Protein AF-A0A183J4U6-F1 (afdb_monomer)

Organism: NCBI:txid241478

Radius of gyration: 19.37 Å; Cα contacts (8 Å, |Δi|>4): 25; chains: 1; bounding box: 50×22×47 Å

Foldseek 3Di:
DDQDDQDPVCVVVVDPVNVVSVVVVVVVVVVVLVVVVVVLVVLVVVLVVCVVVVNNVVSCVVNVVVCVVPVVVPPPPPPDPPDDDDDD

Secondary structure (DSSP, 8-state):
--PPPPPHHHHHTT-HHHHHHHHHHHHHHHHHHHHHHHHHHHHHHHHHHHHHTT-HHHHHHHHHHHHHHHGGGT--------------

pLDDT: mean 75.84, std 17.73, range [34.34, 93.0]

Structure (mmCIF, N/CA/C/O backbone):
data_AF-A0A183J4U6-F1
#
_entry.id   AF-A0A183J4U6-F1
#
loop_
_atom_site.group_PDB
_atom_site.id
_atom_site.type_symbol
_atom_site.label_atom_id
_atom_site.label_alt_id
_atom_site.label_comp_id
_atom_site.label_asym_id
_atom_site.label_entity_id
_atom_site.label_seq_id
_atom_site.pdbx_PDB_ins_code
_atom_site.Cartn_x
_atom_site.Cartn_y
_atom_site.Cartn_z
_atom_site.occupancy
_atom_site.B_iso_or_equiv
_atom_site.auth_seq_id
_atom_site.auth_comp_id
_atom_site.auth_asym_id
_atom_site.auth_atom_id
_atom_site.pdbx_PDB_model_num
ATOM 1 N N . MET A 1 1 ? -3.572 9.570 -9.796 1.00 54.41 1 MET A N 1
ATOM 2 C CA . MET A 1 1 ? -2.449 9.382 -10.740 1.00 54.41 1 MET A CA 1
ATOM 3 C C . MET A 1 1 ? -2.847 8.285 -11.707 1.00 54.41 1 MET A C 1
ATOM 5 O O . MET A 1 1 ? -3.489 7.339 -11.268 1.00 54.41 1 MET A O 1
ATOM 9 N N . VAL A 1 2 ? -2.540 8.441 -12.992 1.00 79.69 2 VAL A N 1
ATOM 10 C CA . VAL A 1 2 ? -2.742 7.395 -14.004 1.00 79.69 2 VAL A CA 1
ATOM 11 C C . VAL A 1 2 ? -1.375 6.766 -14.243 1.00 79.69 2 VAL A C 1
ATOM 13 O O . VAL A 1 2 ? -0.462 7.468 -14.668 1.00 79.69 2 VAL A O 1
ATOM 16 N N . LEU A 1 3 ? -1.225 5.488 -13.897 1.00 86.94 3 LEU A N 1
ATOM 17 C CA . LEU A 1 3 ? 0.022 4.750 -14.098 1.00 86.94 3 LEU A CA 1
ATOM 18 C C . LEU A 1 3 ? 0.184 4.423 -15.584 1.00 86.94 3 LEU A C 1
ATOM 20 O O . LEU A 1 3 ? -0.798 4.090 -16.254 1.00 86.94 3 LEU A O 1
ATOM 24 N N . ARG A 1 4 ? 1.410 4.511 -16.110 1.00 88.25 4 ARG A N 1
ATOM 25 C CA . ARG A 1 4 ? 1.671 4.113 -17.498 1.00 88.25 4 ARG A CA 1
ATOM 26 C C . ARG A 1 4 ? 1.631 2.588 -17.625 1.00 88.25 4 ARG A C 1
ATOM 28 O O . ARG A 1 4 ? 2.052 1.900 -16.691 1.00 88.25 4 ARG A O 1
ATOM 35 N N . PRO A 1 5 ? 1.158 2.051 -18.760 1.00 89.69 5 PRO A N 1
ATOM 36 C CA . PRO A 1 5 ? 1.139 0.611 -18.986 1.00 89.69 5 PRO A CA 1
ATOM 37 C C . PRO A 1 5 ? 2.550 0.017 -18.887 1.00 89.69 5 PRO A C 1
ATOM 39 O O . PRO A 1 5 ? 3.540 0.677 -19.206 1.00 89.69 5 PRO A O 1
ATOM 42 N N . LEU A 1 6 ? 2.627 -1.217 -18.394 1.00 90.56 6 LEU A N 1
ATOM 43 C CA . LEU A 1 6 ? 3.849 -2.015 -18.382 1.00 90.56 6 LEU A CA 1
ATOM 44 C C . LEU A 1 6 ? 3.820 -2.930 -19.605 1.00 90.56 6 LEU A C 1
ATOM 46 O O . LEU A 1 6 ? 2.940 -3.782 -19.712 1.00 90.56 6 LEU A O 1
ATOM 50 N N . GLU A 1 7 ? 4.776 -2.754 -20.511 1.00 89.00 7 GLU A N 1
ATOM 51 C CA . GLU A 1 7 ? 4.891 -3.562 -21.724 1.00 89.00 7 GLU A CA 1
ATOM 52 C C . GLU A 1 7 ? 5.866 -4.726 -21.506 1.00 89.00 7 GLU A C 1
ATOM 54 O O . GLU A 1 7 ? 6.968 -4.553 -20.981 1.00 89.00 7 GLU A O 1
ATOM 59 N N . PHE A 1 8 ? 5.492 -5.930 -21.947 1.00 86.00 8 PHE A N 1
ATOM 60 C CA . PHE A 1 8 ? 6.338 -7.121 -21.787 1.00 86.00 8 PHE A CA 1
ATOM 61 C C . PHE A 1 8 ? 7.655 -7.035 -22.571 1.00 86.00 8 PHE A C 1
ATOM 63 O O . PHE A 1 8 ? 8.666 -7.586 -22.138 1.00 86.00 8 PHE A O 1
ATOM 70 N N . ALA A 1 9 ? 7.662 -6.329 -23.706 1.00 87.81 9 ALA A N 1
ATOM 71 C CA . ALA A 1 9 ? 8.873 -6.107 -24.495 1.00 87.81 9 ALA A CA 1
ATOM 72 C C . ALA A 1 9 ? 9.921 -5.286 -23.721 1.00 87.81 9 ALA A C 1
ATOM 74 O O . ALA A 1 9 ? 11.106 -5.613 -23.748 1.00 87.81 9 ALA A O 1
ATOM 75 N N . ASP A 1 10 ? 9.477 -4.272 -22.974 1.00 84.12 10 ASP A N 1
ATOM 76 C CA . ASP A 1 10 ? 10.356 -3.410 -22.179 1.00 84.12 10 ASP A CA 1
ATOM 77 C C . ASP A 1 10 ? 10.864 -4.104 -20.909 1.00 84.12 10 ASP A C 1
ATOM 79 O O . ASP A 1 10 ? 11.955 -3.787 -20.431 1.00 84.12 10 ASP A O 1
ATOM 83 N N . CYS A 1 11 ? 10.103 -5.081 -20.403 1.00 86.19 11 CYS A N 1
ATOM 84 C CA . CYS A 1 11 ? 10.525 -5.969 -19.322 1.00 86.19 11 CYS A CA 1
ATOM 85 C C . CYS A 1 11 ? 11.723 -6.835 -19.742 1.00 86.19 11 CYS A C 1
ATOM 87 O O . CYS A 1 11 ? 12.710 -6.918 -19.018 1.00 86.19 11 CYS A O 1
ATOM 89 N N . LEU A 1 12 ? 11.678 -7.422 -20.945 1.00 88.31 12 LEU A N 1
ATOM 90 C CA . LEU A 1 12 ? 12.787 -8.219 -21.492 1.00 88.31 12 LEU A CA 1
ATOM 91 C C . LEU A 1 12 ? 14.074 -7.400 -21.662 1.00 88.31 12 LEU A C 1
ATOM 93 O O . LEU A 1 12 ? 15.167 -7.935 -21.499 1.00 88.31 12 LEU A O 1
ATOM 97 N N . ALA A 1 13 ? 13.945 -6.118 -22.002 1.00 90.19 13 ALA A N 1
ATOM 98 C CA . ALA A 1 13 ? 15.077 -5.219 -22.199 1.00 90.19 13 ALA A CA 1
ATOM 99 C C . ALA A 1 13 ? 15.640 -4.624 -20.891 1.00 90.19 13 ALA A C 1
ATOM 101 O O . ALA A 1 13 ? 16.674 -3.961 -20.945 1.00 90.19 13 ALA A O 1
ATOM 102 N N . ASP A 1 14 ? 14.955 -4.811 -19.754 1.00 89.56 14 ASP A N 1
ATOM 103 C CA . ASP A 1 14 ? 15.242 -4.191 -18.447 1.00 89.56 14 ASP A CA 1
ATOM 104 C C . ASP A 1 14 ? 15.664 -2.713 -18.547 1.00 89.56 14 ASP A C 1
ATOM 106 O O . ASP A 1 14 ? 16.684 -2.267 -18.010 1.00 89.56 14 ASP A O 1
ATOM 110 N N . SER A 1 15 ? 14.902 -1.922 -19.307 1.00 89.31 15 SER A N 1
ATOM 111 C CA . SER A 1 15 ? 15.278 -0.526 -19.522 1.00 89.31 15 SER A CA 1
ATOM 112 C C . SER A 1 15 ? 15.162 0.289 -18.218 1.00 89.31 15 SER A C 1
ATOM 114 O O . SER A 1 15 ? 14.243 0.074 -17.420 1.00 89.31 15 SER A O 1
ATOM 116 N N . PRO A 1 16 ? 16.021 1.305 -17.994 1.00 89.38 16 PRO A N 1
ATOM 117 C CA . PRO A 1 16 ? 15.912 2.168 -16.813 1.00 89.38 16 PRO A CA 1
ATOM 118 C C . PRO A 1 16 ? 14.537 2.842 -16.671 1.00 89.38 16 PRO A C 1
ATOM 120 O O . PRO A 1 16 ? 14.050 3.046 -15.561 1.00 89.38 16 PRO A O 1
ATOM 123 N N . TRP A 1 17 ? 13.892 3.151 -17.799 1.00 88.69 17 TRP A N 1
ATOM 124 C CA . TRP A 1 17 ? 12.551 3.732 -17.846 1.00 88.69 17 TRP A CA 1
ATOM 125 C C . TRP A 1 17 ? 11.466 2.742 -17.425 1.00 88.69 17 TRP A C 1
ATOM 127 O O . TRP A 1 17 ? 10.538 3.126 -16.712 1.00 88.69 17 TRP A O 1
ATOM 137 N N . PHE A 1 18 ? 11.599 1.476 -17.826 1.00 92.62 18 PHE A N 1
ATOM 138 C CA . PHE A 1 18 ? 10.709 0.406 -17.394 1.00 92.62 18 PHE A CA 1
ATOM 139 C C . PHE A 1 18 ? 10.798 0.198 -15.883 1.00 92.62 18 PHE A C 1
ATOM 141 O O . PHE A 1 18 ? 9.766 0.196 -15.218 1.00 92.62 18 PHE A O 1
ATOM 148 N N . ARG A 1 19 ? 12.014 0.142 -15.320 1.00 91.75 19 ARG A N 1
ATOM 149 C CA . ARG A 1 19 ? 12.208 0.016 -13.865 1.00 91.75 19 ARG A CA 1
ATOM 150 C C . ARG A 1 19 ? 11.604 1.180 -13.087 1.00 91.75 19 ARG A C 1
ATOM 152 O O . ARG A 1 19 ? 10.957 0.960 -12.069 1.00 91.75 19 ARG A O 1
ATOM 159 N N . ALA A 1 20 ? 11.758 2.410 -13.580 1.00 91.50 20 ALA A N 1
ATOM 160 C CA . ALA A 1 20 ? 11.125 3.573 -12.964 1.00 91.50 20 ALA A CA 1
ATOM 161 C C . ALA A 1 20 ? 9.589 3.478 -12.994 1.00 91.50 20 ALA A C 1
ATOM 163 O O . ALA A 1 20 ? 8.935 3.791 -12.002 1.00 91.50 20 ALA A O 1
ATOM 164 N N . ASN A 1 21 ? 9.013 3.016 -14.110 1.00 91.38 21 ASN A N 1
ATOM 165 C CA . ASN A 1 21 ? 7.570 2.811 -14.224 1.00 91.38 21 ASN A CA 1
ATOM 166 C C . ASN A 1 21 ? 7.086 1.691 -13.289 1.00 91.38 21 ASN A C 1
ATOM 168 O O . ASN A 1 21 ? 6.123 1.881 -12.554 1.00 91.38 21 ASN A O 1
ATOM 172 N N . LEU A 1 22 ? 7.782 0.551 -13.258 1.00 92.31 22 LEU A N 1
ATOM 173 C CA . LEU A 1 22 ? 7.489 -0.572 -12.365 1.00 92.31 22 LEU A CA 1
ATOM 174 C C . LEU A 1 22 ? 7.510 -0.139 -10.891 1.00 92.31 22 LEU A C 1
ATOM 176 O O . LEU A 1 22 ? 6.571 -0.424 -10.151 1.00 92.31 22 LEU A O 1
ATOM 180 N N . HIS A 1 23 ? 8.512 0.645 -10.496 1.00 92.19 23 HIS A N 1
ATOM 181 C CA . HIS A 1 23 ? 8.611 1.187 -9.145 1.00 92.19 23 HIS A CA 1
ATOM 182 C C . HIS A 1 23 ? 7.441 2.119 -8.779 1.00 92.19 23 HIS A C 1
ATOM 184 O O . HIS A 1 23 ? 6.971 2.139 -7.638 1.00 92.19 23 HIS A O 1
ATOM 190 N N . GLU A 1 24 ? 6.917 2.883 -9.741 1.00 93.00 24 GLU A N 1
ATOM 191 C CA . GLU A 1 24 ? 5.729 3.712 -9.525 1.00 93.00 24 GLU A CA 1
ATOM 192 C C . GLU A 1 24 ? 4.481 2.853 -9.248 1.00 93.00 24 GLU A C 1
ATOM 194 O O . GLU A 1 24 ? 3.686 3.182 -8.358 1.00 93.00 24 GLU A O 1
ATOM 199 N N . HIS A 1 25 ? 4.337 1.725 -9.954 1.00 92.56 25 HIS A N 1
ATOM 200 C CA . HIS A 1 25 ? 3.281 0.738 -9.698 1.00 92.56 25 HIS A CA 1
ATOM 201 C C . HIS A 1 25 ? 3.416 0.114 -8.306 1.00 92.56 25 HIS A C 1
ATOM 203 O O . HIS A 1 25 ? 2.430 0.085 -7.568 1.00 92.56 25 HIS A O 1
ATOM 209 N N . GLU A 1 26 ? 4.619 -0.304 -7.906 1.00 91.31 26 GLU A N 1
ATOM 210 C CA . GLU A 1 26 ? 4.896 -0.835 -6.561 1.00 91.31 26 GLU A CA 1
ATOM 211 C C . GLU A 1 26 ? 4.530 0.177 -5.468 1.00 91.31 26 GLU A C 1
ATOM 213 O O . GLU A 1 26 ? 3.820 -0.149 -4.512 1.00 91.31 26 GLU A O 1
ATOM 218 N N . CYS A 1 27 ? 4.931 1.440 -5.637 1.00 90.62 27 CYS A N 1
ATOM 219 C CA . CYS A 1 27 ? 4.578 2.514 -4.712 1.00 90.62 27 CYS A CA 1
ATOM 220 C C . CYS A 1 27 ? 3.063 2.738 -4.643 1.00 90.62 27 CYS A C 1
ATOM 222 O O . CYS A 1 27 ? 2.509 2.962 -3.563 1.00 90.62 27 CYS A O 1
ATOM 224 N N . SER A 1 28 ? 2.374 2.704 -5.786 1.00 89.81 28 SER A N 1
ATOM 225 C CA . SER A 1 28 ? 0.917 2.845 -5.839 1.00 89.81 28 SER A CA 1
ATOM 226 C C . SER A 1 28 ? 0.208 1.682 -5.138 1.00 89.81 28 SER A C 1
ATOM 228 O O . SER A 1 28 ? -0.747 1.901 -4.383 1.00 89.81 28 SER A O 1
ATOM 230 N N . LEU A 1 29 ? 0.705 0.456 -5.320 1.00 89.12 29 LEU A N 1
ATOM 231 C CA . LEU A 1 29 ? 0.192 -0.735 -4.650 1.00 89.12 29 LEU A CA 1
ATOM 232 C C . LEU A 1 29 ? 0.406 -0.646 -3.134 1.00 89.12 29 LEU A C 1
ATOM 234 O O . LEU A 1 29 ? -0.541 -0.835 -2.371 1.00 89.12 29 LEU A O 1
ATOM 238 N N . GLN A 1 30 ? 1.600 -0.245 -2.687 1.00 87.56 30 GLN A N 1
ATOM 239 C CA . GLN A 1 30 ? 1.912 -0.062 -1.268 1.00 87.56 30 GLN A CA 1
ATOM 240 C C . GLN A 1 30 ? 1.026 1.012 -0.612 1.00 87.56 30 GLN A C 1
ATOM 242 O O . GLN A 1 30 ? 0.547 0.833 0.510 1.00 87.56 30 GLN A O 1
ATOM 247 N N . ARG A 1 31 ? 0.780 2.135 -1.300 1.00 87.75 31 ARG A N 1
ATOM 248 C CA . ARG A 1 31 ? -0.138 3.184 -0.822 1.00 87.75 31 ARG A CA 1
ATOM 249 C C . ARG A 1 31 ? -1.564 2.656 -0.708 1.00 87.75 31 ARG A C 1
ATOM 251 O O . ARG A 1 31 ? -2.190 2.845 0.331 1.00 87.75 31 ARG A O 1
ATOM 258 N N . SER A 1 32 ? -2.043 1.960 -1.737 1.00 87.56 32 SER A N 1
ATOM 259 C CA . SER A 1 32 ? -3.386 1.371 -1.754 1.00 87.56 32 SER A CA 1
ATOM 260 C C . SER A 1 32 ? -3.566 0.372 -0.613 1.00 87.56 32 SER A C 1
ATOM 262 O O . SER A 1 32 ? -4.557 0.443 0.108 1.00 87.56 32 SER A O 1
ATOM 264 N N . TYR A 1 33 ? -2.572 -0.487 -0.374 1.00 85.38 33 TYR A N 1
ATOM 265 C CA . TYR A 1 33 ? -2.560 -1.419 0.752 1.00 85.38 33 TYR A CA 1
ATOM 266 C C . TYR A 1 33 ? -2.667 -0.701 2.104 1.00 85.38 33 TYR A C 1
ATOM 268 O O . TYR A 1 33 ? -3.533 -1.033 2.914 1.00 85.38 33 TYR A O 1
ATOM 276 N N . LYS A 1 34 ? -1.848 0.336 2.336 1.00 87.06 34 LYS A N 1
ATOM 277 C CA . LYS A 1 34 ? -1.909 1.145 3.568 1.00 87.06 34 LYS A CA 1
ATOM 278 C C . LYS A 1 34 ? -3.290 1.774 3.765 1.00 87.06 34 LYS A C 1
ATOM 280 O O . LYS A 1 34 ? -3.822 1.740 4.872 1.00 87.06 34 LYS A O 1
ATOM 285 N N . THR A 1 35 ? -3.889 2.314 2.703 1.00 87.44 35 THR A N 1
ATOM 286 C CA . THR A 1 35 ? -5.246 2.875 2.755 1.00 87.44 35 THR A CA 1
ATOM 287 C C . THR A 1 35 ? -6.287 1.807 3.086 1.00 87.44 35 THR A C 1
ATOM 289 O O . THR A 1 35 ? -7.140 2.046 3.936 1.00 87.44 35 THR A O 1
ATOM 292 N N . ILE A 1 36 ? -6.202 0.620 2.480 1.00 86.56 36 ILE A N 1
ATOM 293 C CA . ILE A 1 36 ? -7.115 -0.497 2.763 1.00 86.56 36 ILE A CA 1
ATOM 294 C C . ILE A 1 36 ? -6.995 -0.939 4.227 1.00 86.56 36 ILE A C 1
ATOM 296 O O . ILE A 1 36 ? -8.016 -1.082 4.895 1.00 86.56 36 ILE A O 1
ATOM 300 N N . LYS A 1 37 ? -5.777 -1.088 4.762 1.00 84.62 37 LYS A N 1
ATOM 301 C CA . LYS A 1 37 ? -5.562 -1.443 6.175 1.00 84.62 37 LYS A CA 1
ATOM 302 C C . LYS A 1 37 ? -6.067 -0.378 7.144 1.00 84.62 37 LYS A C 1
ATOM 304 O O . LYS A 1 37 ? -6.650 -0.709 8.174 1.00 84.62 37 LYS A O 1
ATOM 309 N N . LEU A 1 38 ? -5.899 0.900 6.809 1.00 87.38 38 LEU A N 1
ATOM 310 C CA . LEU A 1 38 ? -6.474 1.985 7.600 1.00 87.38 38 LEU A CA 1
ATOM 311 C C . LEU A 1 38 ? -8.007 1.905 7.624 1.00 87.38 38 LEU A C 1
ATOM 313 O O . LEU A 1 38 ? -8.599 1.986 8.698 1.00 87.38 38 LEU A O 1
ATOM 317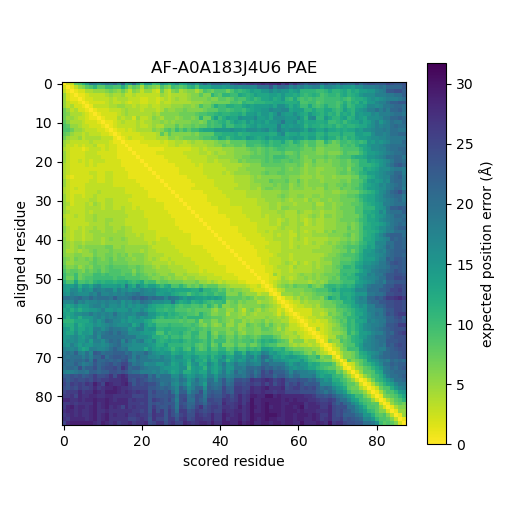 N N . LEU A 1 39 ? -8.637 1.702 6.463 1.00 87.31 39 LEU A N 1
ATOM 318 C CA . LEU A 1 39 ? -10.088 1.531 6.361 1.00 87.31 39 LEU A CA 1
ATOM 319 C C . LEU A 1 39 ? -10.566 0.316 7.162 1.00 87.31 39 LEU A C 1
ATOM 321 O O . LEU A 1 39 ? -11.559 0.409 7.879 1.00 87.31 39 LEU A O 1
ATOM 325 N N . GLU A 1 40 ? -9.840 -0.801 7.093 1.00 84.31 40 GLU A N 1
ATOM 326 C CA . GLU A 1 40 ? -10.123 -2.001 7.882 1.00 84.31 40 GLU A CA 1
ATOM 327 C C . GLU A 1 40 ? -10.160 -1.682 9.385 1.00 84.31 40 GLU A C 1
ATOM 329 O O . GLU A 1 40 ? -11.144 -1.994 10.062 1.00 84.31 40 GLU A O 1
ATOM 334 N N . ASN A 1 41 ? -9.128 -1.005 9.898 1.00 85.81 41 ASN A N 1
ATOM 335 C CA . ASN A 1 41 ? -9.040 -0.624 11.308 1.00 85.81 41 ASN A CA 1
ATOM 336 C C . ASN A 1 41 ? -10.167 0.329 11.720 1.00 85.81 41 ASN A C 1
ATOM 338 O O . ASN A 1 41 ? -10.846 0.085 12.718 1.00 85.81 41 ASN A O 1
ATOM 342 N N . GLN A 1 42 ? -10.428 1.365 10.920 1.00 88.56 42 GLN A N 1
ATOM 343 C CA . GLN A 1 42 ? -11.518 2.311 11.171 1.00 88.56 42 GLN A CA 1
ATOM 344 C C . GLN A 1 42 ? -12.880 1.607 11.211 1.00 88.56 42 GLN A C 1
ATOM 346 O O . GLN A 1 42 ? -13.709 1.887 12.077 1.00 88.56 42 GLN A O 1
ATOM 351 N N . CYS A 1 43 ? -13.120 0.646 10.318 1.00 86.81 43 CYS A N 1
ATOM 352 C CA . CYS A 1 43 ? -14.348 -0.138 10.342 1.00 86.81 43 CYS A CA 1
ATOM 353 C C . CYS A 1 43 ? -14.452 -1.024 11.595 1.00 86.81 43 CYS A C 1
ATOM 355 O O . CYS A 1 43 ? -15.533 -1.100 12.180 1.00 86.81 43 CYS A O 1
ATOM 357 N N . ARG A 1 44 ? -13.358 -1.645 12.059 1.00 85.44 44 ARG A N 1
ATOM 358 C CA . ARG A 1 44 ? -13.347 -2.418 13.320 1.00 85.44 44 ARG A CA 1
ATOM 359 C C . ARG A 1 44 ? -13.656 -1.541 14.536 1.00 85.44 44 ARG A C 1
ATOM 361 O O . ARG A 1 44 ? -14.417 -1.952 15.418 1.00 85.44 44 ARG A O 1
ATOM 368 N N . GLU A 1 45 ? -13.119 -0.325 14.577 1.00 88.56 45 GLU A N 1
ATOM 369 C CA . GLU A 1 45 ? -13.431 0.657 15.623 1.00 88.56 45 GLU A CA 1
ATOM 370 C C . GLU A 1 45 ? -14.906 1.075 15.589 1.00 88.56 45 GLU A C 1
ATOM 372 O O . GLU A 1 45 ? -15.570 1.099 16.630 1.00 88.56 45 GLU A O 1
ATOM 377 N N . LEU A 1 46 ? -15.451 1.338 14.397 1.00 88.19 46 LEU A N 1
ATOM 378 C CA . LEU A 1 46 ? -16.863 1.677 14.211 1.00 88.19 46 LEU A CA 1
ATOM 379 C C . LEU A 1 46 ? -17.794 0.544 14.655 1.00 88.19 46 LEU A C 1
ATOM 381 O O . LEU A 1 46 ? -18.773 0.806 15.357 1.00 88.19 46 LEU A O 1
ATOM 385 N N . VAL A 1 47 ? -17.478 -0.706 14.304 1.00 87.25 47 VAL A N 1
ATOM 386 C CA . VAL A 1 47 ? -18.208 -1.892 14.780 1.00 87.25 47 VAL A CA 1
ATOM 387 C C . VAL A 1 47 ? -18.170 -1.942 16.306 1.00 87.25 47 VAL A C 1
ATOM 389 O O . VAL A 1 47 ? -19.218 -2.012 16.947 1.00 87.25 47 VAL A O 1
ATOM 392 N N . SER A 1 48 ? -16.990 -1.788 16.909 1.00 86.44 48 SER A N 1
ATOM 393 C CA . SER A 1 48 ? -16.821 -1.789 18.369 1.00 86.44 48 SER A CA 1
ATOM 394 C C . SER A 1 48 ? -17.639 -0.688 19.062 1.00 86.44 48 SER A C 1
ATOM 396 O O . SER A 1 48 ? -18.252 -0.917 20.107 1.00 86.44 48 SER A O 1
ATOM 398 N N . ALA A 1 49 ? -17.696 0.514 18.485 1.00 88.25 49 ALA A N 1
ATOM 399 C CA . ALA A 1 49 ? -18.514 1.611 18.996 1.00 88.25 49 ALA A CA 1
ATOM 400 C C . ALA A 1 49 ? -20.023 1.344 18.838 1.00 88.25 49 ALA A C 1
ATOM 402 O O . ALA A 1 49 ? -20.807 1.679 19.729 1.00 88.25 49 ALA A O 1
ATOM 403 N N . ALA A 1 50 ? -20.441 0.721 17.735 1.00 87.19 50 ALA A N 1
ATOM 404 C CA . ALA A 1 50 ? -21.830 0.341 17.494 1.00 87.19 50 ALA A CA 1
ATOM 405 C C . ALA A 1 50 ? -22.308 -0.767 18.448 1.00 87.19 50 ALA A C 1
ATOM 407 O O . ALA A 1 50 ? -23.441 -0.699 18.931 1.00 87.19 50 ALA A O 1
ATOM 408 N N . HIS A 1 51 ? -21.439 -1.720 18.800 1.00 85.44 51 HIS A N 1
ATOM 409 C CA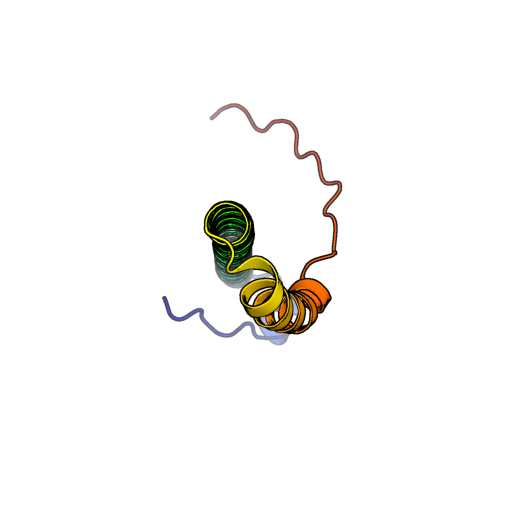 . HIS A 1 51 ? -21.695 -2.705 19.861 1.00 85.44 51 HIS A CA 1
ATOM 410 C C . HIS A 1 51 ? -21.996 -2.030 21.201 1.00 85.44 51 HIS A C 1
ATOM 412 O O . HIS A 1 51 ? -23.017 -2.325 21.819 1.00 85.44 51 HIS A O 1
ATOM 418 N N . LYS A 1 52 ? -21.193 -1.035 21.602 1.00 85.88 52 LYS A N 1
ATOM 419 C CA . LYS A 1 52 ? -21.425 -0.252 22.834 1.00 85.88 52 LYS A CA 1
ATOM 420 C C . LYS A 1 52 ? -22.752 0.517 22.834 1.00 85.88 52 LYS A C 1
ATOM 422 O O . LYS A 1 52 ? -23.270 0.833 23.899 1.00 85.88 52 LYS A O 1
ATOM 427 N N . LYS A 1 53 ? -23.305 0.819 21.655 1.00 83.06 53 LYS A N 1
ATOM 428 C CA . LYS A 1 53 ? -24.594 1.510 21.477 1.00 83.06 53 LYS A CA 1
ATOM 429 C C . LYS A 1 53 ? -25.774 0.558 21.220 1.00 83.06 53 LYS A C 1
ATOM 431 O O 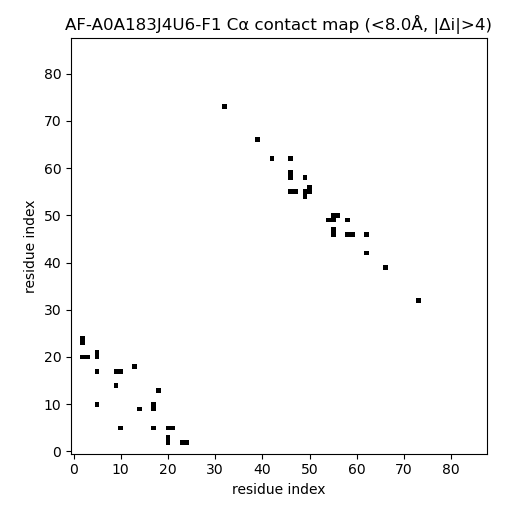. LYS A 1 53 ? -26.858 1.030 20.894 1.00 83.06 53 LYS A O 1
ATOM 436 N N . GLY A 1 54 ? -25.584 -0.760 21.343 1.00 84.06 54 GLY A N 1
ATOM 437 C CA . GLY A 1 54 ? -26.649 -1.759 21.177 1.00 84.06 54 GLY A CA 1
ATOM 438 C C . GLY A 1 54 ? -27.022 -2.082 19.723 1.00 84.06 54 GLY A C 1
ATOM 439 O O . GLY A 1 54 ? -28.058 -2.692 19.478 1.00 84.06 54 GLY A O 1
ATOM 440 N N . LEU A 1 55 ? -26.196 -1.693 18.744 1.00 79.88 55 LEU A N 1
ATOM 441 C CA . LEU A 1 55 ? -26.426 -1.930 17.308 1.00 79.88 55 LEU A CA 1
ATOM 442 C C . LEU A 1 55 ? -25.588 -3.093 16.735 1.00 79.88 55 LEU A C 1
ATOM 444 O O . LEU A 1 55 ? -25.583 -3.298 15.520 1.00 79.88 55 LEU A O 1
ATOM 448 N N . GLY A 1 56 ? -24.908 -3.858 17.598 1.00 73.62 56 GLY A N 1
ATOM 449 C CA . GLY A 1 56 ? -23.903 -4.877 17.254 1.00 73.62 56 GLY A CA 1
ATOM 450 C C . GLY A 1 56 ? -24.331 -5.881 16.179 1.00 73.62 56 GLY A C 1
ATOM 451 O O . GLY A 1 56 ? -23.717 -5.955 15.121 1.00 73.62 56 GLY A O 1
ATOM 452 N N . GLN A 1 57 ? -25.462 -6.568 16.380 1.00 73.62 57 GLN A N 1
ATOM 453 C CA . GLN A 1 57 ? -25.945 -7.596 15.441 1.00 73.62 57 GLN A CA 1
ATOM 454 C C . GLN A 1 57 ? -26.144 -7.078 14.007 1.00 73.62 57 GLN A C 1
ATOM 456 O O . GLN A 1 57 ? -25.927 -7.806 13.039 1.00 73.62 57 GLN A O 1
ATOM 461 N N . ARG A 1 58 ? -26.554 -5.812 13.854 1.00 74.56 58 ARG A N 1
ATOM 462 C CA . ARG A 1 58 ? -26.788 -5.212 12.534 1.00 74.56 58 ARG A CA 1
ATOM 463 C C . ARG A 1 58 ? -25.470 -4.876 11.847 1.00 74.56 58 ARG A C 1
ATOM 465 O O . ARG A 1 58 ? -25.335 -5.140 10.656 1.00 74.56 58 ARG A O 1
ATOM 472 N N . VAL A 1 59 ? -24.500 -4.331 12.580 1.00 78.56 59 VAL A N 1
ATOM 473 C CA . VAL A 1 59 ? -23.203 -3.941 12.006 1.00 78.56 59 VAL A CA 1
ATOM 474 C C . VAL A 1 59 ? -22.305 -5.137 11.709 1.00 78.56 59 VAL A C 1
ATOM 476 O O . VAL A 1 59 ? -21.592 -5.101 10.712 1.00 78.56 59 VAL A O 1
ATOM 479 N N . ASP A 1 60 ? -22.397 -6.215 12.490 1.00 76.12 60 ASP A N 1
ATOM 480 C CA . ASP A 1 60 ? -21.606 -7.431 12.271 1.00 76.12 60 ASP A CA 1
ATOM 481 C C . ASP A 1 60 ? -21.945 -8.094 10.935 1.00 76.12 60 ASP A C 1
ATOM 483 O O . ASP A 1 60 ? -21.052 -8.507 10.196 1.00 76.12 60 ASP A O 1
ATOM 487 N N . SER A 1 61 ? -23.236 -8.138 10.584 1.00 73.69 61 SER A N 1
ATOM 488 C CA . SER A 1 61 ? -23.694 -8.705 9.310 1.00 73.69 61 SER A CA 1
ATOM 489 C C . SER A 1 61 ? -23.163 -7.932 8.094 1.00 73.69 61 SER A C 1
ATOM 491 O O . SER A 1 61 ? -22.768 -8.531 7.094 1.00 73.69 61 SER A O 1
ATOM 493 N N . VAL A 1 62 ? -23.091 -6.601 8.201 1.00 74.69 62 VAL A N 1
ATOM 494 C CA . VAL A 1 62 ? -22.591 -5.718 7.139 1.00 74.69 62 VAL A CA 1
ATOM 495 C C . VAL A 1 62 ? -21.068 -5.782 7.064 1.00 74.69 62 VAL A C 1
ATOM 497 O O . VAL A 1 62 ? -20.510 -5.940 5.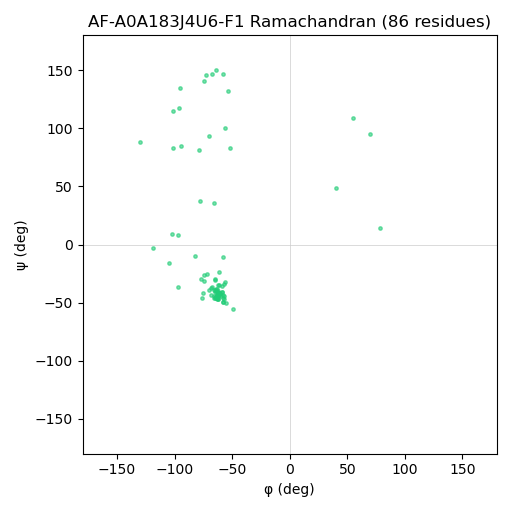980 1.00 74.69 62 VAL A O 1
ATOM 500 N N . PHE A 1 63 ? -20.387 -5.703 8.207 1.00 77.00 63 PHE A N 1
ATOM 501 C CA . PHE A 1 63 ? -18.931 -5.742 8.263 1.00 77.00 63 PHE A CA 1
ATOM 502 C C . PHE A 1 63 ? -18.390 -7.097 7.797 1.00 77.00 63 PHE A C 1
ATOM 504 O O . PHE A 1 63 ? -17.532 -7.130 6.922 1.00 77.00 63 PHE A O 1
ATOM 511 N N . GLY A 1 64 ? -18.957 -8.213 8.269 1.00 74.38 64 GLY A N 1
ATOM 512 C CA . GLY A 1 64 ? -18.539 -9.556 7.858 1.00 74.38 64 GLY A CA 1
ATOM 513 C C . GLY A 1 64 ? -18.667 -9.807 6.350 1.00 74.38 64 GLY A C 1
ATOM 514 O O . GLY A 1 64 ? -17.797 -10.449 5.756 1.00 74.38 64 GLY A O 1
ATOM 515 N N . PHE A 1 65 ? -19.700 -9.254 5.705 1.00 70.12 65 PHE A N 1
ATOM 516 C CA . PHE A 1 65 ? -19.848 -9.306 4.248 1.00 70.12 65 PHE A CA 1
ATOM 517 C C . PHE A 1 65 ? -18.740 -8.524 3.525 1.00 70.12 65 PHE A C 1
ATOM 519 O O . PHE A 1 65 ? -18.151 -9.021 2.562 1.00 70.12 65 PHE A O 1
ATOM 526 N N . LEU A 1 66 ? -18.422 -7.320 4.009 1.00 67.56 66 LEU A N 1
ATOM 527 C CA . LEU A 1 66 ? -17.392 -6.461 3.422 1.00 67.56 66 LEU A CA 1
ATOM 528 C C . LEU A 1 66 ? -15.983 -7.044 3.611 1.00 67.56 66 LEU A C 1
ATOM 530 O O . LEU A 1 66 ? -15.210 -7.096 2.655 1.00 67.56 66 LEU A O 1
ATOM 534 N N . THR A 1 67 ? -15.661 -7.558 4.801 1.00 67.19 67 THR A N 1
ATOM 535 C CA . THR A 1 67 ? -14.348 -8.143 5.111 1.00 67.19 67 THR A CA 1
ATOM 536 C C . THR A 1 67 ? -14.054 -9.370 4.246 1.00 67.19 67 THR A C 1
ATOM 538 O O . THR A 1 67 ? -12.959 -9.480 3.698 1.00 67.19 67 THR A O 1
ATOM 541 N N . ARG A 1 68 ? -15.034 -10.264 4.035 1.00 66.62 68 ARG A N 1
ATOM 542 C CA . ARG A 1 68 ? -14.851 -11.479 3.216 1.00 66.62 68 ARG A CA 1
ATOM 543 C C . ARG A 1 68 ? -14.581 -11.169 1.737 1.00 66.62 68 ARG A C 1
ATOM 545 O O . ARG A 1 68 ? -13.896 -11.937 1.069 1.00 66.62 68 ARG A O 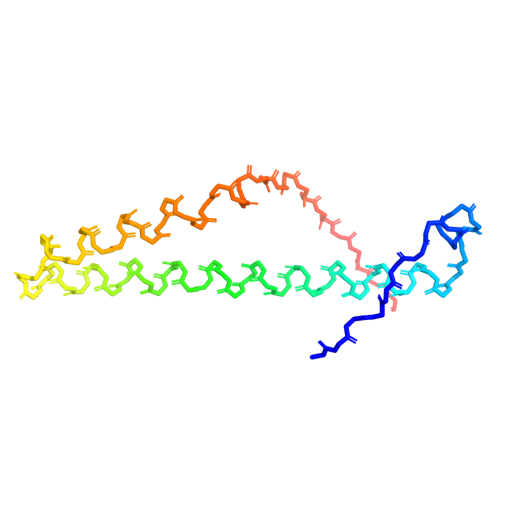1
ATOM 552 N N . ARG A 1 69 ? -15.104 -10.053 1.222 1.00 63.94 69 ARG A N 1
ATOM 553 C CA . ARG A 1 69 ? -14.878 -9.607 -0.162 1.00 63.94 69 ARG A CA 1
ATOM 554 C C . ARG A 1 69 ? -13.489 -8.981 -0.355 1.00 63.94 69 ARG A C 1
ATOM 556 O O . ARG A 1 69 ? -12.959 -9.074 -1.455 1.00 63.94 69 ARG A O 1
ATOM 563 N N . PHE A 1 70 ? -12.922 -8.358 0.683 1.00 57.81 70 PHE A N 1
ATOM 564 C CA . PHE A 1 70 ? -11.667 -7.599 0.598 1.00 57.81 70 PHE A CA 1
ATOM 565 C C . PHE A 1 70 ? -10.414 -8.378 1.034 1.00 57.81 70 PHE A C 1
ATOM 567 O O . PHE A 1 70 ? -9.370 -8.204 0.412 1.00 57.81 70 PHE A O 1
ATOM 574 N N . LEU A 1 71 ? -10.484 -9.248 2.054 1.00 54.66 71 LEU A N 1
ATOM 575 C CA . LEU A 1 71 ? -9.275 -9.900 2.597 1.00 54.66 71 LEU A CA 1
ATOM 576 C C . LEU A 1 71 ? -8.656 -10.961 1.679 1.00 54.66 71 LEU A C 1
ATOM 578 O O . LEU A 1 71 ? -7.447 -11.147 1.709 1.00 54.66 71 LEU A O 1
ATOM 582 N N . SER A 1 72 ? -9.448 -11.578 0.798 1.00 50.91 72 SER A N 1
ATOM 583 C CA . SER A 1 72 ? -8.978 -12.611 -0.142 1.00 50.91 72 SER A CA 1
ATOM 584 C C . SER A 1 72 ? -7.842 -12.156 -1.076 1.00 50.91 72 SER A C 1
ATOM 586 O O . SER A 1 72 ? -7.288 -12.987 -1.789 1.00 50.91 72 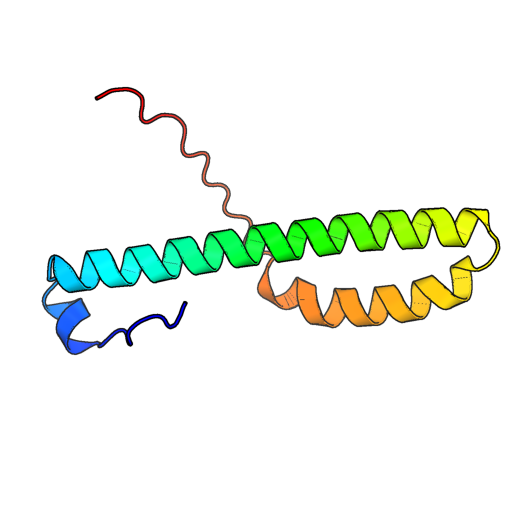SER A O 1
ATOM 588 N N . VAL A 1 73 ? -7.526 -10.859 -1.122 1.00 53.69 73 VAL A N 1
ATOM 589 C CA . VAL A 1 73 ? -6.490 -10.282 -1.989 1.00 53.69 73 VAL A CA 1
ATOM 590 C C . VAL A 1 73 ? -5.212 -9.919 -1.212 1.00 53.69 73 VAL A C 1
ATOM 592 O O . VAL A 1 73 ? -4.175 -9.716 -1.834 1.00 53.69 73 VAL A O 1
ATOM 595 N N . CYS A 1 74 ? -5.251 -9.831 0.125 1.00 49.03 74 CYS A N 1
ATOM 596 C CA . CYS A 1 74 ? -4.194 -9.175 0.911 1.00 49.03 74 CYS A CA 1
ATOM 597 C C . CYS A 1 74 ? -3.446 -10.064 1.917 1.00 49.03 74 CYS A C 1
ATOM 599 O O . CYS A 1 74 ? -2.499 -9.563 2.516 1.00 49.03 74 CYS A O 1
ATOM 601 N N . ASP A 1 75 ? -3.803 -11.341 2.085 1.00 48.38 75 ASP A N 1
ATOM 602 C CA . ASP A 1 75 ? -3.077 -12.290 2.957 1.00 48.38 75 ASP A CA 1
ATOM 603 C C . ASP A 1 75 ? -1.786 -12.832 2.299 1.00 48.38 75 ASP A C 1
ATOM 605 O O . ASP A 1 75 ? -1.431 -14.000 2.436 1.00 48.38 75 ASP A O 1
ATOM 609 N N . ILE A 1 76 ? -1.079 -11.979 1.554 1.00 53.50 76 ILE A N 1
ATOM 610 C CA . ILE A 1 76 ? 0.336 -12.192 1.252 1.00 53.50 76 ILE A CA 1
ATOM 611 C C . ILE A 1 76 ? 1.071 -11.391 2.322 1.00 53.50 76 ILE A C 1
ATOM 613 O O . ILE A 1 76 ? 1.355 -10.204 2.150 1.00 53.50 76 ILE A O 1
ATOM 617 N N . 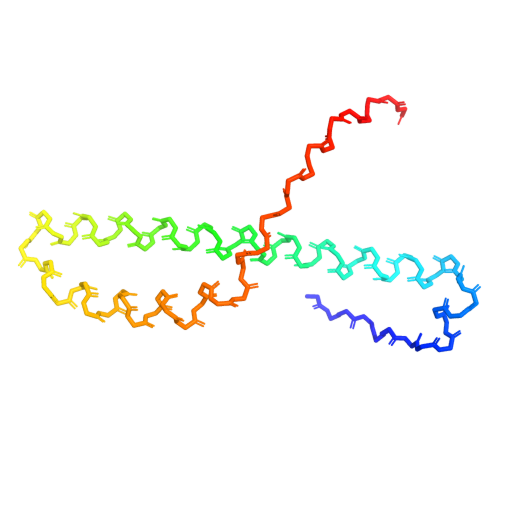GLU A 1 77 ? 1.263 -12.015 3.483 1.00 44.22 77 GLU A N 1
ATOM 618 C CA . GLU A 1 77 ? 2.225 -11.552 4.477 1.00 44.22 77 GLU A CA 1
ATOM 619 C C . GLU A 1 77 ? 3.589 -11.481 3.782 1.00 44.22 77 GLU A C 1
ATOM 621 O O . GLU A 1 77 ? 4.243 -12.493 3.548 1.00 44.22 77 GLU A O 1
ATOM 626 N N . ASN A 1 78 ? 3.996 -10.274 3.383 1.00 41.78 78 ASN A N 1
ATOM 627 C CA . ASN A 1 78 ? 5.402 -9.997 3.136 1.00 41.78 78 ASN A CA 1
ATOM 628 C C . ASN A 1 78 ? 6.087 -9.993 4.505 1.00 41.78 78 ASN A C 1
ATOM 630 O O . ASN A 1 78 ? 6.135 -8.961 5.175 1.00 41.78 78 ASN A O 1
ATOM 634 N N . ASP A 1 79 ? 6.612 -11.157 4.878 1.00 38.62 79 ASP A N 1
ATOM 635 C CA . ASP A 1 79 ? 7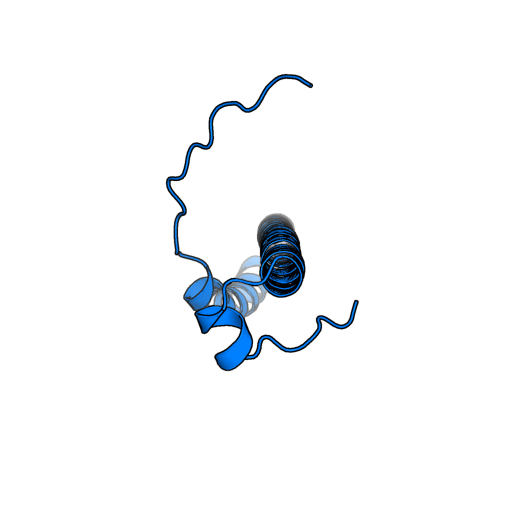.648 -11.398 5.893 1.00 38.62 79 ASP A CA 1
ATOM 636 C C . ASP A 1 79 ? 9.009 -10.785 5.474 1.00 38.62 79 ASP A C 1
ATOM 638 O O . ASP A 1 79 ? 10.077 -11.337 5.726 1.00 38.62 79 ASP A O 1
ATOM 642 N N . ASP A 1 80 ? 8.997 -9.627 4.806 1.00 46.19 80 ASP A N 1
ATOM 643 C CA . ASP A 1 80 ? 10.211 -8.914 4.418 1.00 46.19 80 ASP A CA 1
ATOM 644 C C . ASP A 1 80 ? 10.449 -7.755 5.387 1.00 46.19 80 ASP A C 1
ATOM 646 O O . ASP A 1 80 ? 10.142 -6.584 5.130 1.00 46.19 80 ASP A O 1
ATOM 650 N N . ASP A 1 81 ? 11.057 -8.109 6.516 1.00 41.72 81 ASP A N 1
ATOM 651 C CA . ASP A 1 81 ? 11.983 -7.250 7.241 1.00 41.72 81 ASP A CA 1
ATOM 652 C C . ASP A 1 81 ? 13.071 -6.722 6.280 1.00 41.72 81 ASP A C 1
ATOM 654 O O . ASP A 1 81 ? 14.196 -7.220 6.239 1.00 41.72 81 ASP A O 1
ATOM 658 N N . VAL A 1 82 ? 12.797 -5.648 5.533 1.00 49.25 82 VAL A N 1
ATOM 659 C CA . VAL A 1 82 ? 13.867 -4.760 5.049 1.00 49.25 82 VAL A CA 1
ATOM 660 C C . VAL A 1 82 ? 14.268 -3.850 6.205 1.00 49.25 82 VAL A C 1
ATOM 662 O O . VAL A 1 82 ? 13.856 -2.700 6.367 1.00 49.25 82 VAL A O 1
ATOM 665 N N . SER A 1 83 ? 15.108 -4.436 7.050 1.00 38.25 83 SER A N 1
ATOM 666 C CA . SER A 1 83 ? 16.091 -3.702 7.825 1.00 38.25 83 SER A CA 1
ATOM 667 C C . SER A 1 83 ? 16.946 -2.844 6.886 1.00 38.25 83 SER A C 1
ATOM 669 O O . SER A 1 83 ? 17.474 -3.334 5.897 1.00 38.25 83 SER A O 1
ATOM 671 N N . GLN A 1 84 ? 17.113 -1.575 7.260 1.00 40.34 84 GLN A N 1
ATOM 672 C CA . GLN A 1 84 ? 18.237 -0.701 6.912 1.00 40.34 84 GLN A CA 1
ATOM 673 C C . GLN A 1 84 ? 18.587 -0.507 5.422 1.00 40.34 84 GLN A C 1
ATOM 675 O O . GLN A 1 84 ? 19.316 -1.278 4.812 1.00 40.34 84 GLN A O 1
ATOM 680 N N . ALA A 1 85 ? 18.296 0.697 4.931 1.00 34.56 85 ALA A N 1
ATOM 681 C CA . ALA A 1 85 ? 19.277 1.448 4.154 1.00 34.56 85 ALA A CA 1
ATOM 682 C C . ALA A 1 85 ? 19.365 2.865 4.734 1.00 34.56 85 ALA A C 1
ATOM 684 O O . ALA A 1 85 ? 18.625 3.776 4.368 1.00 34.56 85 ALA A O 1
ATOM 685 N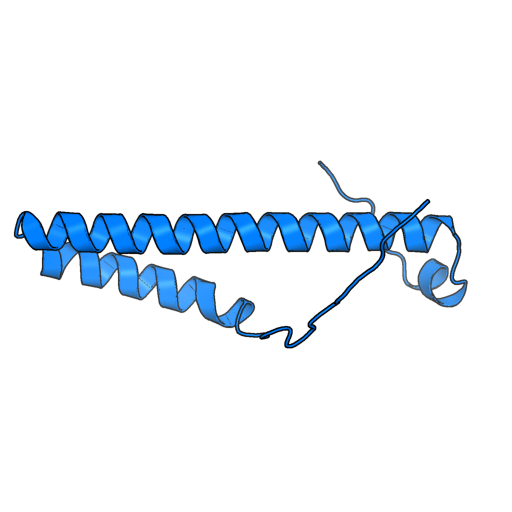 N . SER A 1 86 ? 20.247 3.005 5.722 1.00 42.38 86 SER A N 1
ATOM 686 C CA . SER A 1 86 ? 20.821 4.284 6.129 1.00 42.38 86 SER A CA 1
ATOM 687 C C . SER A 1 86 ? 21.662 4.870 4.991 1.00 42.38 86 SER A C 1
ATOM 689 O O . SER A 1 86 ? 22.348 4.130 4.296 1.00 42.38 86 SER A O 1
ATOM 691 N N . SER A 1 87 ? 21.722 6.204 4.949 1.00 42.41 87 SER A N 1
ATOM 692 C CA . SER A 1 87 ? 22.868 6.999 4.481 1.00 42.41 87 SER A CA 1
ATOM 693 C C . SER A 1 87 ? 23.202 6.984 2.980 1.00 42.41 87 SER A C 1
ATOM 695 O O . SER A 1 87 ? 24.013 6.182 2.529 1.00 42.41 87 SER A O 1
ATOM 697 N N . CYS A 1 88 ? 22.699 7.986 2.253 1.00 34.34 88 CYS A N 1
ATOM 698 C CA . CYS A 1 88 ? 23.501 9.055 1.632 1.00 34.34 88 CYS A CA 1
ATOM 699 C C . CYS A 1 88 ? 22.583 10.163 1.101 1.00 34.34 88 CYS A C 1
ATOM 701 O O . CYS A 1 88 ? 21.503 9.826 0.569 1.00 34.34 88 CYS A O 1
#

Solvent-accessible surface area (backbone atoms only — not comparable to full-atom values): 5499 Å² total; per-residue (Å²): 136,84,79,79,88,84,55,72,71,45,58,78,64,65,37,74,68,45,53,53,52,51,50,51,51,52,52,51,51,54,51,50,49,54,51,51,52,50,52,51,52,53,50,54,52,50,44,55,55,33,40,77,70,75,45,34,78,64,46,50,60,55,48,54,56,54,49,66,71,56,50,84,79,61,83,69,78,78,86,68,83,79,72,80,86,78,89,133

Mean predicted aligned error: 10.91 Å

InterPro domains:
  IPR004148 BAR domain [PF16746] (6-52)
  IPR027267 AH/BAR domain superfamily [G3DSA:1.20.1270.60] (1-86)
  IPR027267 AH/BAR domain superfamily [SSF103657] (5-52)
  IPR047234 GRAF family [PTHR12552] (1-55)

Sequence (88 aa):
MVLRPLEFADCLADSPWFRANLHEHECSLQRSYKTIKLLENQCRELVSAAHKKGLGQRVDSVFGFLTRRFLSVCDIENDDDVSQASSC